Protein AF-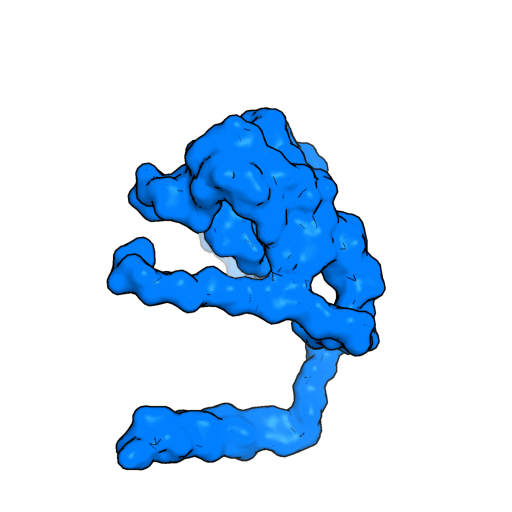A0A849E2C7-F1 (afdb_monomer)

Foldseek 3Di:
DPPDDDADAQDPQFDEDEDDDDDDDPPDDDPRVVVSVVVVVVQVQQCVQLQQLLVLPDHDPCVNVVVVDDPQSCCQSAQQAFRCAFGAHNVRDRPHHGRDTHHQGHPVSNVVRHPHYPDDDPCRVVVVVVVVVVVVD

Sequence (137 aa):
GMGIPCIYAAPKEGYRAWHGVMCLSRNTTGEREDAAYRFMNWWLSGWPGAFIARQGYYISNPERSRTFMDDAEWDYWYMGQPAASPLLGTDGKVSVNTGEVRSGGSYVKRFENIAVWNTVMDQYEYSLLKWKDFLLA

pLDDT: mean 92.13, std 5.57, range [64.81, 98.31]

Radius of gyration: 18.35 Å; Cα contacts (8 Å, |Δi|>4): 157; chains: 1; bounding box: 51×30×43 Å

Solvent-accessible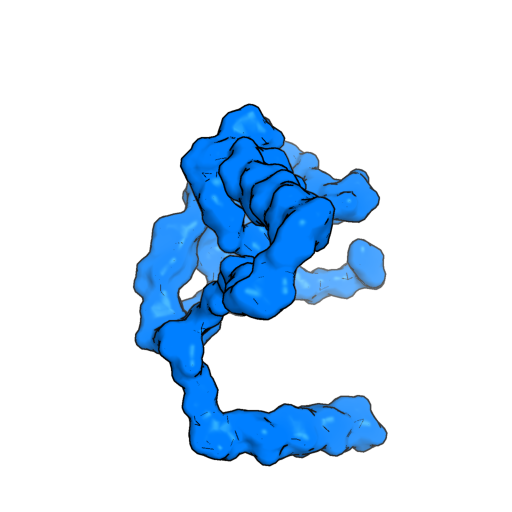 surface area (backbone atoms only — not comparable to full-atom values): 8201 Å² total; per-residue (Å²): 133,91,83,70,93,80,79,70,86,57,62,91,86,33,40,79,45,76,82,89,79,94,80,80,63,90,85,56,58,68,72,61,37,55,50,49,51,53,51,53,51,49,55,68,60,6,56,55,26,34,49,44,34,43,69,69,81,55,81,62,59,60,80,49,8,50,83,65,42,55,69,57,55,42,34,24,66,42,63,25,36,55,20,82,48,69,38,55,27,79,84,72,42,78,70,40,54,58,65,45,60,45,67,53,38,19,44,65,56,42,60,71,38,50,68,44,71,77,74,74,62,96,59,47,72,60,50,54,55,49,50,53,54,60,76,73,106

Secondary structure (DSSP, 8-state):
--S--------TT-EEE--------TT--THHHHHHHHHHHHHTTSHHHHHHHTTSS----HHHHHTTS-HHHHIIIII-PPPSSPEE-TTSSEEE-TT---TT-SHHHHHHTEEEES---TTHHHHHHHHHHHHT-

Structure (mmCIF, N/CA/C/O backbone):
data_AF-A0A849E2C7-F1
#
_entry.id   AF-A0A849E2C7-F1
#
loop_
_atom_site.group_PDB
_atom_site.id
_atom_site.type_symbol
_atom_site.label_atom_id
_atom_site.label_alt_id
_atom_site.label_comp_id
_atom_site.label_asym_id
_atom_site.label_entity_id
_atom_site.label_seq_id
_atom_site.pdbx_PDB_ins_code
_atom_site.Cartn_x
_atom_site.Cartn_y
_atom_site.Cartn_z
_atom_site.occupancy
_atom_site.B_iso_or_equiv
_atom_site.auth_seq_id
_atom_site.auth_comp_id
_atom_site.auth_asym_id
_atom_site.auth_atom_id
_atom_site.pdbx_PDB_model_num
ATOM 1 N N . GLY A 1 1 ? 10.349 14.792 -3.700 1.00 64.81 1 GLY A N 1
ATOM 2 C CA . GLY A 1 1 ? 11.422 14.477 -2.728 1.00 64.81 1 GLY A CA 1
ATOM 3 C C . GLY A 1 1 ? 12.565 15.477 -2.821 1.00 64.81 1 GLY A C 1
ATOM 4 O O . GLY A 1 1 ? 12.453 16.433 -3.575 1.00 64.81 1 GLY A O 1
ATOM 5 N N . MET A 1 2 ? 13.655 15.253 -2.081 1.00 77.94 2 MET A N 1
ATOM 6 C CA . MET A 1 2 ? 14.867 16.101 -2.075 1.00 77.94 2 MET A CA 1
ATOM 7 C C . MET A 1 2 ? 15.878 15.751 -3.191 1.00 77.94 2 MET A C 1
ATOM 9 O O . MET A 1 2 ? 17.044 16.108 -3.097 1.00 77.94 2 MET A O 1
ATOM 13 N N . GLY A 1 3 ? 15.468 15.000 -4.219 1.00 77.31 3 GLY A N 1
ATOM 14 C CA . GLY A 1 3 ? 16.355 14.554 -5.306 1.00 77.31 3 GLY A CA 1
ATOM 15 C C . GLY A 1 3 ? 17.317 13.417 -4.937 1.00 77.31 3 GLY A C 1
ATOM 16 O O . GLY A 1 3 ? 18.088 12.979 -5.782 1.00 77.31 3 GLY A O 1
ATOM 17 N N . ILE A 1 4 ? 17.262 12.916 -3.701 1.00 84.19 4 ILE A N 1
ATOM 18 C CA . ILE A 1 4 ? 18.050 11.762 -3.262 1.00 84.19 4 ILE A CA 1
ATOM 19 C C . ILE A 1 4 ? 17.362 10.481 -3.757 1.00 84.19 4 IL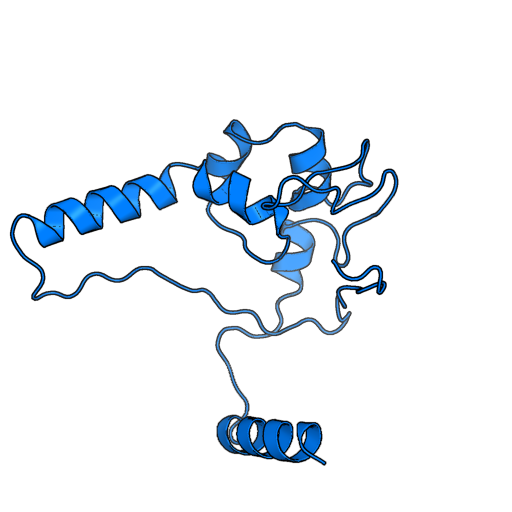E A C 1
ATOM 21 O O . ILE A 1 4 ? 16.170 10.305 -3.478 1.00 84.19 4 ILE A O 1
ATOM 25 N N . PRO A 1 5 ? 18.072 9.591 -4.474 1.00 81.06 5 PRO A N 1
ATOM 26 C CA . PRO A 1 5 ? 17.505 8.331 -4.929 1.00 81.06 5 PRO A CA 1
ATOM 27 C C . PRO A 1 5 ? 17.263 7.405 -3.732 1.00 81.06 5 PRO A C 1
ATOM 29 O O . PRO A 1 5 ? 18.201 6.926 -3.097 1.00 81.06 5 PRO A O 1
ATOM 32 N N . CYS A 1 6 ? 15.992 7.146 -3.434 1.00 81.56 6 CYS A N 1
ATOM 33 C CA . CYS A 1 6 ? 15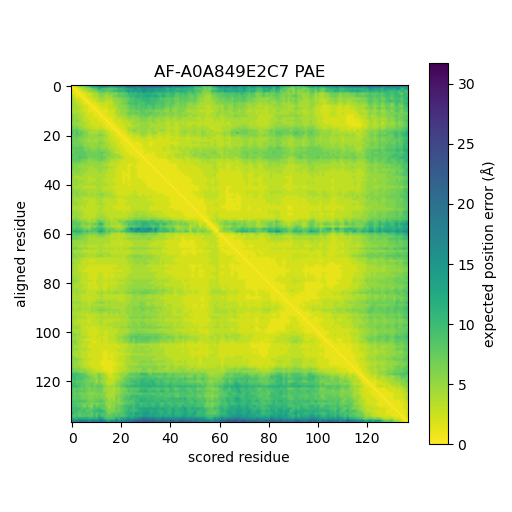.574 6.193 -2.411 1.00 81.56 6 CYS A CA 1
ATOM 34 C C . CYS A 1 6 ? 15.028 4.938 -3.088 1.00 81.56 6 CYS A C 1
ATOM 36 O O . CYS A 1 6 ? 14.129 5.026 -3.923 1.00 81.56 6 CYS A O 1
ATOM 38 N N . ILE A 1 7 ? 15.539 3.772 -2.699 1.00 82.25 7 ILE A N 1
ATOM 39 C CA . ILE A 1 7 ? 15.089 2.484 -3.229 1.00 82.25 7 ILE A CA 1
ATOM 40 C C . ILE A 1 7 ? 14.388 1.668 -2.149 1.00 82.25 7 ILE A C 1
ATOM 42 O O . ILE A 1 7 ? 14.795 1.659 -0.987 1.00 82.25 7 ILE A O 1
ATOM 46 N N . TYR A 1 8 ? 13.346 0.946 -2.550 1.00 84.69 8 TYR A N 1
ATOM 47 C CA . TYR A 1 8 ? 12.703 -0.041 -1.691 1.00 84.69 8 TYR A CA 1
ATOM 48 C C . TYR A 1 8 ? 13.420 -1.373 -1.825 1.00 84.69 8 TYR A C 1
ATOM 50 O O . TYR A 1 8 ? 13.550 -1.909 -2.927 1.00 84.69 8 TYR A O 1
ATOM 58 N N . ALA A 1 9 ? 13.869 -1.918 -0.698 1.00 89.12 9 ALA A N 1
ATOM 59 C CA . ALA A 1 9 ? 14.382 -3.275 -0.652 1.00 89.12 9 ALA A CA 1
ATOM 60 C C . ALA A 1 9 ? 13.216 -4.273 -0.676 1.00 89.12 9 ALA A C 1
ATOM 62 O O . ALA A 1 9 ? 12.214 -4.093 0.016 1.00 89.12 9 ALA A O 1
ATOM 63 N N . ALA A 1 10 ? 13.374 -5.349 -1.443 1.00 90.81 10 ALA A N 1
ATOM 64 C CA . ALA A 1 10 ? 12.502 -6.517 -1.408 1.00 90.81 10 ALA A CA 1
ATOM 65 C C . ALA A 1 10 ? 13.360 -7.753 -1.082 1.00 90.81 10 ALA A C 1
ATOM 67 O O . ALA A 1 10 ? 13.853 -8.400 -2.007 1.00 90.81 10 ALA A O 1
ATOM 68 N N . PRO A 1 11 ? 13.611 -8.033 0.214 1.00 92.81 11 PRO A N 1
ATOM 69 C CA . PRO A 1 11 ? 14.436 -9.163 0.640 1.00 92.81 11 PRO A CA 1
ATOM 70 C C . PRO A 1 11 ? 13.941 -10.495 0.068 1.00 92.81 11 PRO A C 1
ATOM 72 O O . PRO A 1 11 ? 12.737 -10.769 0.073 1.00 92.81 11 PRO A O 1
ATOM 75 N N . LYS A 1 12 ? 14.870 -11.331 -0.409 1.00 92.62 12 LYS A N 1
ATOM 76 C CA . LYS A 1 12 ? 14.560 -12.641 -1.013 1.00 92.62 12 LYS A CA 1
ATOM 77 C C . L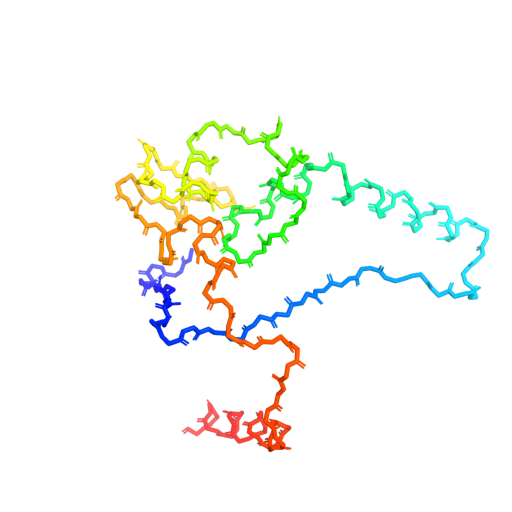YS A 1 12 ? 14.104 -13.671 0.025 1.00 92.62 12 LYS A C 1
ATOM 79 O O . LYS A 1 12 ? 13.431 -14.629 -0.321 1.00 92.62 12 LYS A O 1
ATOM 84 N N . GLU A 1 13 ? 14.489 -13.469 1.281 1.00 94.50 13 GLU A N 1
ATOM 85 C CA . GLU A 1 13 ? 14.132 -14.290 2.438 1.00 94.50 13 GLU A CA 1
ATOM 86 C C . GLU A 1 13 ? 12.697 -14.028 2.921 1.00 94.50 13 GLU A C 1
ATOM 88 O O . GLU A 1 13 ? 12.188 -14.742 3.781 1.00 94.50 13 GLU A O 1
ATOM 93 N N . GLY A 1 14 ? 12.052 -12.994 2.381 1.00 94.44 14 GLY A N 1
ATOM 94 C CA . GLY A 1 14 ? 10.767 -12.506 2.846 1.00 94.44 14 GLY A CA 1
ATOM 95 C C . GLY A 1 14 ? 10.890 -11.391 3.877 1.00 94.44 14 GLY A C 1
ATOM 96 O O . GLY A 1 14 ? 11.978 -10.971 4.275 1.00 94.44 14 GLY A O 1
ATOM 97 N N . TYR A 1 15 ? 9.745 -10.847 4.273 1.00 92.69 15 TYR A N 1
ATOM 98 C CA . TYR A 1 15 ? 9.687 -9.714 5.193 1.00 92.69 15 TYR A CA 1
ATOM 99 C C . TYR A 1 15 ? 8.518 -9.799 6.163 1.00 92.69 15 TYR A C 1
ATOM 101 O O . TYR A 1 15 ? 7.547 -10.531 5.957 1.00 92.69 15 TYR A O 1
ATOM 109 N N . ARG A 1 16 ? 8.622 -9.012 7.236 1.00 92.44 16 ARG A N 1
ATOM 110 C CA . ARG A 1 16 ? 7.527 -8.803 8.177 1.00 92.44 16 ARG A CA 1
ATOM 111 C C . ARG A 1 16 ? 6.482 -7.877 7.566 1.00 92.44 16 ARG A C 1
ATOM 113 O O . ARG A 1 16 ? 6.814 -6.758 7.175 1.00 92.44 16 ARG A O 1
ATOM 120 N N . ALA A 1 17 ? 5.221 -8.288 7.610 1.00 91.06 17 ALA A N 1
ATOM 121 C CA . ALA A 1 17 ? 4.085 -7.422 7.319 1.00 91.06 17 ALA A CA 1
ATOM 122 C C . ALA A 1 17 ? 3.186 -7.221 8.548 1.00 91.06 17 ALA A C 1
ATOM 124 O O . ALA A 1 17 ? 3.234 -7.966 9.532 1.00 91.06 17 ALA A O 1
ATOM 125 N N . TRP A 1 18 ? 2.381 -6.167 8.489 1.00 90.19 18 TRP A N 1
ATOM 126 C 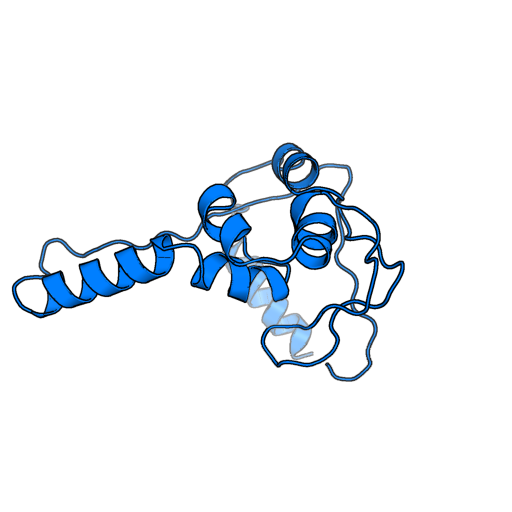CA . TRP A 1 18 ? 1.377 -5.813 9.485 1.00 90.19 18 TRP A CA 1
ATOM 127 C C . TRP A 1 18 ? 0.217 -5.102 8.786 1.00 90.19 18 TRP A C 1
ATOM 129 O O . TRP A 1 18 ? 0.400 -4.526 7.711 1.00 90.19 18 TRP A O 1
ATOM 139 N N . HIS A 1 19 ? -0.970 -5.138 9.389 1.00 87.81 19 HIS A N 1
ATOM 140 C CA . HIS A 1 19 ? -2.142 -4.413 8.899 1.00 87.81 19 HIS A CA 1
ATOM 141 C C . HIS A 1 19 ? -2.635 -3.434 9.960 1.00 87.81 19 HIS A C 1
ATOM 143 O O . HIS A 1 19 ? -2.790 -3.792 11.125 1.00 87.81 19 HIS A O 1
ATOM 149 N N . GLY A 1 20 ? -2.907 -2.201 9.537 1.00 86.06 20 GLY A N 1
ATOM 150 C CA . GLY A 1 20 ? -3.717 -1.266 10.307 1.00 86.06 20 GLY A CA 1
ATOM 151 C C . GLY A 1 20 ? -5.196 -1.521 10.034 1.00 86.06 20 GLY A C 1
ATOM 152 O O . GLY A 1 20 ? -5.583 -1.759 8.891 1.00 86.06 20 GLY A O 1
ATOM 153 N N . VAL A 1 21 ? -6.021 -1.460 11.074 1.00 88.56 21 VAL A N 1
ATOM 154 C CA . VAL A 1 21 ? -7.480 -1.568 10.961 1.00 88.56 21 VAL A CA 1
ATOM 155 C C . VAL A 1 21 ? -8.142 -0.362 11.611 1.00 88.56 21 VAL A C 1
ATOM 157 O O . VAL A 1 21 ? -7.604 0.228 12.548 1.00 88.56 21 VAL A O 1
ATOM 160 N N . MET A 1 22 ? -9.318 0.006 11.108 1.00 91.44 22 MET A N 1
ATOM 161 C CA . MET A 1 22 ? -10.191 0.959 11.786 1.00 91.44 22 MET A CA 1
ATOM 162 C C . MET A 1 22 ? -11.086 0.189 12.754 1.00 91.44 22 MET A C 1
ATOM 164 O O . MET A 1 22 ? -11.768 -0.751 12.349 1.00 91.44 22 MET A O 1
ATOM 168 N N . CYS A 1 23 ? -11.091 0.605 14.017 1.00 93.88 23 CYS A N 1
ATOM 169 C CA . CYS A 1 23 ? -11.953 0.050 15.055 1.00 93.88 23 CYS A CA 1
ATOM 170 C C . CYS A 1 23 ? -12.846 1.152 15.623 1.00 93.88 23 CYS A C 1
ATOM 172 O O . CYS A 1 23 ? -12.404 2.287 15.807 1.00 93.88 23 CYS A O 1
ATOM 174 N N . LEU A 1 24 ? -14.088 0.797 15.944 1.00 96.38 24 LEU A N 1
ATOM 175 C CA . LEU A 1 24 ? -15.037 1.680 16.609 1.00 96.38 24 LEU A CA 1
ATOM 176 C C . LEU A 1 24 ? -15.156 1.284 18.083 1.00 96.38 24 LEU A C 1
ATOM 178 O O . LEU A 1 24 ? -15.337 0.112 18.408 1.00 96.38 24 LEU A O 1
ATOM 182 N N . SER A 1 25 ? -15.043 2.261 18.984 1.00 96.69 25 SER A N 1
ATOM 183 C CA . SER A 1 25 ? -15.267 2.026 20.412 1.00 96.69 25 SER A CA 1
ATOM 184 C C . SER A 1 25 ? -16.731 1.680 20.668 1.00 96.69 25 SER A C 1
ATOM 186 O O . SER A 1 25 ? -17.623 2.355 20.163 1.00 96.69 25 SER A O 1
ATOM 188 N N . ARG A 1 26 ? -16.984 0.697 21.538 1.00 96.81 26 ARG A N 1
ATOM 189 C CA . ARG A 1 26 ? -18.341 0.323 21.973 1.00 96.81 26 ARG A CA 1
ATOM 190 C C . ARG A 1 26 ? -19.109 1.479 22.628 1.00 96.81 26 ARG A C 1
ATOM 192 O O . ARG A 1 26 ? -20.332 1.463 22.648 1.00 96.81 26 ARG A O 1
ATOM 199 N N . ASN A 1 27 ? -18.398 2.459 23.183 1.00 97.56 27 ASN A N 1
ATOM 200 C CA . ASN A 1 27 ? -19.007 3.610 23.850 1.00 97.56 27 ASN A CA 1
ATOM 201 C C . ASN A 1 27 ? -19.343 4.755 22.882 1.00 97.56 27 ASN A C 1
ATOM 203 O O . ASN A 1 27 ? -19.864 5.781 23.318 1.00 97.56 27 ASN A O 1
ATOM 207 N N . THR A 1 28 ? -19.007 4.629 21.595 1.00 97.38 28 THR A N 1
ATOM 208 C CA . THR A 1 28 ? -19.372 5.629 20.591 1.00 97.38 28 THR A CA 1
ATOM 209 C C . THR A 1 28 ? -20.840 5.454 20.227 1.00 97.38 28 THR A C 1
ATOM 211 O O . THR A 1 28 ? -21.235 4.378 19.800 1.00 97.38 28 THR A O 1
ATOM 214 N N . THR A 1 29 ? -21.633 6.511 20.395 1.00 97.44 29 THR A N 1
ATOM 215 C CA . THR A 1 29 ? -23.080 6.508 20.145 1.00 97.44 29 THR A CA 1
ATOM 216 C C . THR A 1 29 ? -23.528 7.806 19.471 1.00 97.44 29 THR A C 1
ATOM 218 O O . THR A 1 29 ? -22.807 8.815 19.483 1.00 97.44 29 THR A O 1
ATOM 221 N N . GLY A 1 30 ? -24.733 7.788 18.895 1.00 97.88 30 GLY A N 1
ATOM 222 C CA . GLY A 1 30 ? -25.371 8.957 18.282 1.00 97.88 30 GLY A CA 1
ATOM 223 C C . GLY A 1 30 ? -24.600 9.477 17.067 1.00 97.88 30 GLY A C 1
ATOM 224 O O . GLY A 1 30 ? -23.983 8.711 16.335 1.00 97.88 30 GLY A O 1
ATOM 225 N N . GLU A 1 31 ? -24.563 10.796 16.877 1.00 98.12 31 GLU A N 1
ATOM 226 C CA . GLU A 1 31 ? -23.960 11.417 15.683 1.00 98.12 31 GLU A CA 1
ATOM 227 C C . GLU A 1 31 ? -22.486 11.035 15.449 1.00 98.12 31 GLU A C 1
ATOM 229 O O . GLU A 1 31 ? -22.009 11.010 14.314 1.00 98.12 31 GLU A O 1
ATOM 234 N N . ARG A 1 32 ? -21.744 10.717 16.519 1.00 97.94 32 ARG A N 1
ATOM 235 C CA . ARG A 1 32 ? -20.343 10.279 16.417 1.00 97.94 32 ARG A CA 1
ATOM 236 C C . ARG A 1 32 ? -20.223 8.892 15.795 1.00 97.94 32 ARG A C 1
ATOM 238 O O . ARG A 1 32 ? -19.265 8.641 15.067 1.00 97.94 32 ARG A O 1
ATOM 245 N N . GLU A 1 33 ? -21.167 8.006 16.094 1.00 98.31 33 GLU A N 1
ATOM 246 C CA . GLU A 1 33 ? -21.234 6.666 15.514 1.00 98.31 33 GLU A CA 1
ATOM 247 C C . GLU A 1 33 ? -21.551 6.758 14.019 1.00 98.31 33 GLU A C 1
ATOM 249 O O . GLU A 1 33 ? -20.814 6.210 13.198 1.00 98.31 33 GLU A O 1
ATOM 254 N N . ASP A 1 34 ? -22.549 7.563 13.652 1.00 98.25 34 ASP A N 1
ATOM 255 C CA . ASP A 1 34 ? -22.909 7.802 12.252 1.00 98.25 34 ASP A CA 1
ATOM 256 C C . ASP A 1 34 ? -21.742 8.397 11.453 1.00 98.25 34 ASP A C 1
ATOM 258 O O . ASP A 1 34 ? -21.428 7.951 10.344 1.00 98.25 34 ASP A O 1
ATOM 262 N N . ALA A 1 35 ? -21.049 9.389 12.021 1.00 98.12 35 ALA A N 1
ATOM 263 C CA . ALA A 1 35 ? -19.868 9.982 11.404 1.00 98.12 35 ALA A CA 1
ATOM 264 C C . ALA A 1 35 ? -18.738 8.955 11.219 1.00 98.12 35 ALA A C 1
ATOM 266 O O . ALA A 1 35 ? -18.105 8.926 10.159 1.00 98.12 35 ALA A O 1
ATOM 267 N N . ALA A 1 36 ? -18.510 8.085 12.209 1.00 97.88 36 ALA A N 1
ATOM 268 C CA . ALA A 1 36 ? -17.512 7.026 12.116 1.00 97.88 36 ALA A CA 1
ATOM 269 C C . ALA A 1 36 ? -17.846 6.030 10.995 1.00 97.88 36 ALA A C 1
ATOM 271 O O . ALA A 1 36 ? -16.971 5.709 10.189 1.00 97.88 36 ALA A O 1
ATOM 272 N N . TYR A 1 37 ? -19.105 5.597 10.872 1.00 97.75 37 TYR A N 1
ATOM 273 C CA . TYR A 1 37 ? -19.524 4.725 9.771 1.00 97.75 37 TYR A CA 1
ATOM 274 C C . TYR A 1 37 ? -19.380 5.392 8.409 1.00 97.75 37 TYR A C 1
ATOM 276 O O . TYR A 1 37 ? -18.875 4.768 7.478 1.00 97.75 37 TYR A O 1
ATOM 284 N N . ARG A 1 38 ? -19.753 6.669 8.276 1.00 97.94 38 ARG A N 1
ATOM 285 C CA . ARG A 1 38 ? -19.546 7.418 7.027 1.00 97.94 38 ARG A CA 1
ATOM 286 C C . ARG A 1 38 ? -18.071 7.473 6.640 1.00 97.94 38 ARG A C 1
ATOM 288 O O . ARG A 1 38 ? -17.746 7.273 5.472 1.00 97.94 38 ARG A O 1
ATOM 295 N N . PHE A 1 39 ? -17.186 7.697 7.607 1.00 96.31 39 PHE A N 1
ATOM 296 C CA . PHE A 1 39 ? -15.745 7.719 7.376 1.00 96.31 39 PHE A CA 1
ATOM 297 C C . PHE A 1 39 ? -15.191 6.345 6.974 1.00 96.31 39 PHE A C 1
ATOM 299 O O . PHE A 1 39 ? -14.456 6.243 5.991 1.00 96.31 39 PHE A O 1
ATOM 306 N N . MET A 1 40 ? -15.580 5.277 7.677 1.00 95.81 40 MET A N 1
ATOM 307 C CA . MET A 1 40 ? -15.174 3.910 7.330 1.00 95.81 40 MET A CA 1
ATOM 308 C C . MET A 1 40 ? -15.691 3.504 5.943 1.00 95.81 40 MET A C 1
ATOM 310 O O . MET A 1 40 ? -14.936 2.963 5.137 1.00 95.81 40 MET A O 1
ATOM 314 N N . ASN A 1 41 ? -16.946 3.832 5.623 1.00 95.75 41 ASN A N 1
ATOM 315 C CA . ASN A 1 41 ? -17.532 3.590 4.305 1.00 95.75 41 ASN A CA 1
ATOM 316 C C . ASN A 1 41 ? -16.804 4.360 3.201 1.00 95.75 41 ASN A C 1
ATOM 318 O O . ASN A 1 41 ? -16.584 3.813 2.123 1.00 95.75 41 ASN A O 1
ATOM 322 N N . TRP A 1 42 ? -16.391 5.602 3.465 1.00 95.62 42 TRP A N 1
ATOM 323 C CA . TRP A 1 42 ? -15.580 6.369 2.524 1.00 95.62 42 TRP A CA 1
ATOM 324 C C . TRP A 1 42 ? -14.235 5.684 2.261 1.00 95.62 42 TRP A C 1
ATOM 326 O O . TRP A 1 42 ? -13.895 5.469 1.099 1.00 95.62 42 TRP A O 1
ATOM 336 N N . TRP A 1 43 ? -13.520 5.232 3.296 1.00 94.00 43 TRP A N 1
ATOM 337 C CA . TRP A 1 43 ? -12.288 4.440 3.140 1.00 94.00 43 TRP A CA 1
ATOM 338 C C . TRP A 1 43 ? -12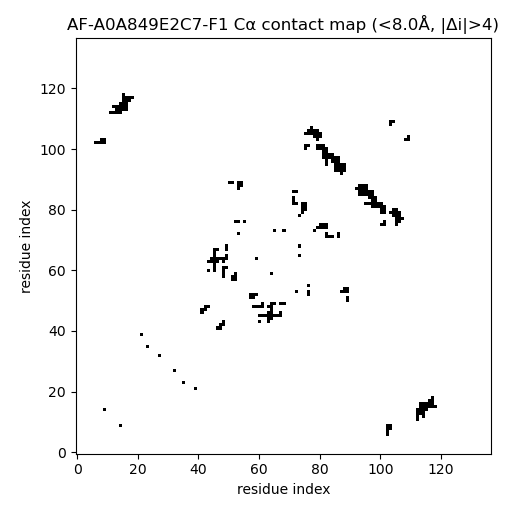.494 3.150 2.337 1.00 94.00 43 TRP A C 1
ATOM 340 O O . TRP A 1 43 ? -11.648 2.787 1.520 1.00 94.00 43 TRP A O 1
ATOM 350 N N . LEU A 1 44 ? -13.640 2.490 2.514 1.00 93.06 44 LEU A N 1
ATOM 351 C CA . LEU A 1 44 ? -14.023 1.275 1.789 1.00 93.06 44 LEU A CA 1
ATOM 352 C C . LEU A 1 44 ? -14.656 1.543 0.412 1.00 93.06 44 LEU A C 1
ATOM 354 O O . LEU A 1 44 ? -15.039 0.596 -0.277 1.00 93.06 44 LEU A O 1
ATOM 358 N N . SER A 1 45 ? -14.785 2.802 -0.012 1.00 94.56 45 SER A N 1
ATOM 359 C CA . SER A 1 45 ? -15.389 3.147 -1.307 1.00 94.56 45 SER A CA 1
ATOM 360 C C . SER A 1 45 ? -14.487 2.831 -2.503 1.00 94.56 45 SER A C 1
ATOM 362 O O . SER A 1 45 ? -14.990 2.687 -3.610 1.00 94.56 45 SER A O 1
ATOM 364 N N . GLY A 1 46 ? -13.175 2.693 -2.285 1.00 94.69 46 GLY A N 1
ATOM 365 C CA . GLY A 1 46 ? -12.175 2.423 -3.322 1.00 94.69 46 GLY A CA 1
ATOM 366 C C . GLY A 1 46 ? -11.316 3.636 -3.674 1.00 94.69 46 GLY A C 1
ATOM 367 O O . GLY A 1 46 ? -10.102 3.495 -3.795 1.00 94.69 46 GLY A O 1
ATOM 368 N N . TRP A 1 47 ? -11.893 4.842 -3.734 1.00 95.25 47 TRP A N 1
ATOM 369 C CA . TRP A 1 47 ? -11.135 6.052 -4.084 1.00 95.25 47 TRP A CA 1
ATOM 370 C C . TRP A 1 47 ? -9.952 6.334 -3.139 1.00 95.25 47 TRP A C 1
ATOM 372 O O . TRP A 1 47 ? -8.847 6.550 -3.640 1.00 95.25 47 TRP A O 1
ATOM 382 N N . PRO A 1 48 ? -10.098 6.270 -1.795 1.00 94.44 48 PRO A N 1
ATOM 383 C CA . PRO A 1 48 ? -8.966 6.514 -0.892 1.00 94.44 48 PRO A CA 1
ATOM 384 C C . PRO A 1 48 ? -7.844 5.496 -1.087 1.00 94.44 48 PRO A C 1
ATOM 386 O O . PRO A 1 48 ? -6.666 5.817 -0.949 1.00 94.44 48 PRO A O 1
ATOM 389 N N . GLY A 1 49 ? -8.225 4.272 -1.447 1.00 93.44 49 GLY A N 1
ATOM 390 C CA . GLY A 1 49 ? -7.315 3.192 -1.764 1.00 93.44 49 GLY A CA 1
ATOM 391 C C . GLY A 1 49 ? -6.493 3.436 -3.020 1.00 93.44 49 GLY A C 1
ATOM 392 O O . GLY A 1 49 ? -5.270 3.328 -2.973 1.00 93.44 49 GLY A O 1
ATOM 393 N N . ALA A 1 50 ? -7.154 3.829 -4.108 1.00 94.50 50 ALA A N 1
ATOM 394 C CA . ALA A 1 50 ? -6.499 4.223 -5.352 1.00 94.50 50 ALA A CA 1
ATOM 395 C C . ALA A 1 50 ? -5.569 5.426 -5.146 1.00 94.50 50 ALA A C 1
ATOM 397 O O . ALA A 1 50 ? -4.427 5.421 -5.602 1.00 94.50 50 ALA A O 1
ATOM 398 N N . PHE A 1 51 ? -6.025 6.430 -4.392 1.00 94.56 51 PHE A N 1
ATOM 399 C CA . PHE A 1 51 ? -5.225 7.612 -4.098 1.00 94.56 51 PHE A CA 1
ATOM 400 C C . PHE A 1 51 ? -3.963 7.263 -3.297 1.00 94.56 51 PHE A C 1
ATOM 402 O O . PHE A 1 51 ? -2.865 7.663 -3.679 1.00 94.56 51 PHE A O 1
ATOM 409 N N . ILE A 1 52 ? -4.086 6.489 -2.212 1.00 92.94 52 ILE A N 1
ATOM 410 C CA . ILE A 1 52 ? -2.936 6.157 -1.359 1.00 92.94 52 ILE A CA 1
ATOM 411 C C . ILE A 1 52 ? -1.975 5.156 -2.015 1.00 92.94 52 ILE A C 1
ATOM 413 O O . ILE A 1 52 ? -0.788 5.154 -1.684 1.00 92.94 52 ILE A O 1
ATOM 417 N N . ALA A 1 53 ? -2.444 4.346 -2.975 1.00 91.44 53 ALA A N 1
ATOM 418 C CA . ALA A 1 53 ? -1.594 3.435 -3.743 1.00 91.44 53 ALA A CA 1
ATOM 419 C C . ALA A 1 53 ? -0.451 4.176 -4.460 1.00 91.44 53 ALA A C 1
ATOM 421 O O . ALA A 1 53 ? 0.641 3.624 -4.580 1.00 91.44 53 ALA A O 1
ATOM 422 N N . ARG A 1 54 ? -0.650 5.456 -4.812 1.00 91.69 54 ARG A N 1
ATOM 423 C CA . ARG A 1 54 ? 0.376 6.345 -5.392 1.00 91.69 54 ARG A CA 1
ATOM 424 C C . ARG A 1 54 ? 1.566 6.613 -4.472 1.00 91.69 54 ARG A C 1
ATOM 426 O O . ARG A 1 54 ? 2.628 6.998 -4.945 1.00 91.69 54 ARG A O 1
ATOM 433 N N . GLN A 1 55 ? 1.413 6.420 -3.160 1.00 88.06 55 GLN A N 1
ATOM 434 C CA . GLN A 1 55 ? 2.550 6.455 -2.232 1.00 88.06 55 GLN A CA 1
ATOM 435 C C . GLN A 1 55 ? 3.393 5.185 -2.325 1.00 88.06 55 GLN A C 1
ATOM 437 O O . GLN A 1 55 ? 4.561 5.180 -1.958 1.00 88.06 55 GLN A O 1
ATOM 442 N N . GLY A 1 56 ? 2.798 4.085 -2.779 1.00 81.62 56 GLY A N 1
ATOM 443 C CA . GLY A 1 56 ? 3.495 2.832 -2.979 1.00 81.62 56 GLY A CA 1
ATOM 444 C C . GLY A 1 56 ? 3.795 2.044 -1.707 1.00 81.62 56 GLY A C 1
ATOM 445 O O . GLY A 1 56 ? 4.511 1.058 -1.820 1.00 81.62 56 GLY A O 1
ATOM 446 N N . TYR A 1 57 ? 3.294 2.398 -0.520 1.00 78.81 57 TYR A 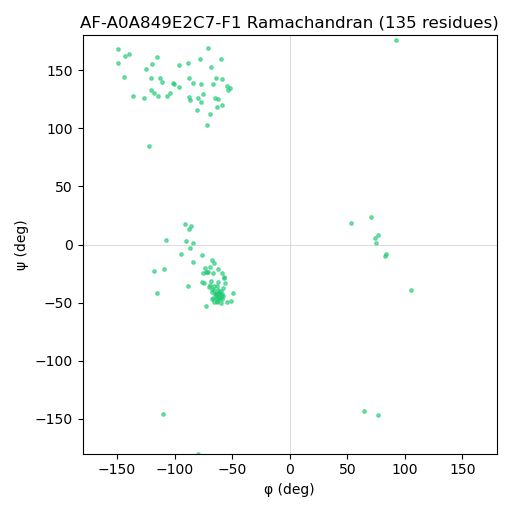N 1
ATOM 447 C CA . TYR A 1 57 ? 3.532 1.613 0.716 1.00 78.81 57 TYR A CA 1
ATOM 448 C C . TYR A 1 57 ? 2.262 1.058 1.338 1.00 78.81 57 TYR A C 1
ATOM 450 O O . TYR A 1 57 ? 2.310 0.056 2.046 1.00 78.81 57 TYR A O 1
ATOM 458 N N . TYR A 1 58 ? 1.130 1.685 1.041 1.00 81.69 58 TYR A N 1
ATOM 459 C CA . TYR A 1 58 ? -0.164 1.278 1.553 1.00 81.69 58 TYR A CA 1
ATOM 460 C C . TYR A 1 58 ? -0.920 0.489 0.499 1.00 81.69 58 TYR A C 1
ATOM 462 O O . TYR A 1 58 ? -0.921 0.830 -0.683 1.00 81.69 58 TYR A O 1
ATOM 470 N N . ILE A 1 59 ? -1.566 -0.577 0.950 1.00 75.12 59 ILE A N 1
ATOM 471 C CA . ILE A 1 59 ? -2.470 -1.373 0.137 1.00 75.12 59 ILE A CA 1
ATOM 472 C C . ILE A 1 59 ? -3.780 -1.442 0.908 1.00 75.12 59 ILE A C 1
ATOM 474 O O . ILE A 1 59 ? -3.796 -1.794 2.085 1.00 75.12 59 ILE A O 1
ATOM 478 N N . SER A 1 60 ? -4.863 -1.052 0.248 1.00 78.44 60 SER A N 1
ATOM 479 C CA . SER A 1 60 ? -6.223 -1.142 0.782 1.00 78.44 60 SER A CA 1
ATOM 480 C C . SER A 1 60 ? -6.993 -2.227 0.020 1.00 78.44 60 SER A C 1
ATOM 482 O O . SER A 1 60 ? -6.386 -3.214 -0.377 1.00 78.44 60 SER A O 1
ATOM 484 N N . ASN A 1 61 ? -8.300 -2.058 -0.204 1.00 88.62 61 ASN A N 1
ATOM 485 C CA . ASN A 1 61 ? -9.130 -2.947 -1.014 1.00 88.62 61 ASN A CA 1
ATOM 486 C C . ASN A 1 61 ? -8.787 -2.793 -2.516 1.00 88.62 61 ASN A C 1
ATOM 488 O O . ASN A 1 61 ? -9.230 -1.810 -3.124 1.00 88.62 61 ASN A O 1
ATOM 492 N N . PRO A 1 62 ? -8.025 -3.720 -3.138 1.00 90.50 62 PRO A N 1
ATOM 493 C CA . PRO A 1 62 ? -7.566 -3.562 -4.518 1.00 90.50 62 PRO A CA 1
ATOM 494 C C . PRO A 1 62 ? -8.716 -3.615 -5.522 1.00 90.50 62 PRO A C 1
ATOM 496 O O . PRO A 1 62 ? -8.737 -2.835 -6.467 1.00 90.50 62 PRO A O 1
ATOM 499 N N . GLU A 1 63 ? -9.698 -4.486 -5.281 1.00 92.00 63 GLU A N 1
ATOM 500 C CA . GLU A 1 63 ? -10.844 -4.693 -6.172 1.00 92.00 63 GLU A CA 1
ATOM 501 C C . GLU A 1 63 ? -11.665 -3.413 -6.332 1.00 92.00 63 GLU A C 1
ATOM 503 O O . GLU A 1 63 ? -11.989 -3.013 -7.447 1.00 92.00 63 GLU A O 1
ATOM 508 N N . ARG A 1 64 ? -11.943 -2.720 -5.221 1.00 94.38 64 ARG A N 1
ATOM 509 C CA . ARG A 1 64 ? -12.653 -1.433 -5.254 1.00 94.38 64 ARG A CA 1
ATOM 510 C C . ARG A 1 64 ? -11.771 -0.285 -5.718 1.00 94.38 64 ARG A C 1
ATOM 512 O O . ARG A 1 64 ? -12.268 0.656 -6.321 1.00 94.38 64 ARG A O 1
ATOM 519 N N . SER A 1 65 ? -10.474 -0.336 -5.423 1.00 95.00 65 SER A N 1
ATOM 520 C CA . SER A 1 65 ? -9.542 0.717 -5.841 1.00 95.00 65 SER A CA 1
ATOM 521 C C . SER A 1 65 ? -9.335 0.719 -7.353 1.00 95.00 65 SER A C 1
ATOM 523 O O . SER A 1 65 ? -9.224 1.793 -7.937 1.00 95.00 65 SER A O 1
ATOM 525 N N . ARG A 1 66 ? -9.350 -0.456 -8.001 1.00 94.75 66 ARG A N 1
ATOM 526 C CA . ARG A 1 66 ? -9.116 -0.602 -9.445 1.00 94.75 66 ARG A CA 1
ATOM 527 C C . ARG A 1 66 ? -9.955 0.350 -10.291 1.00 94.75 66 ARG A C 1
ATOM 529 O O . ARG A 1 66 ? -9.439 0.916 -11.246 1.00 94.75 66 ARG A O 1
ATOM 536 N N . THR A 1 67 ? -11.227 0.541 -9.945 1.00 95.81 67 THR A N 1
ATOM 537 C CA . THR A 1 67 ? -12.157 1.371 -10.728 1.00 95.81 67 THR A CA 1
ATOM 538 C C . THR A 1 67 ? -11.809 2.860 -10.717 1.00 95.81 67 THR A C 1
ATOM 540 O O . THR A 1 67 ? -12.362 3.615 -11.508 1.00 95.81 67 THR A O 1
ATOM 543 N N . PHE A 1 68 ? -10.922 3.292 -9.818 1.00 96.06 68 PHE A N 1
ATOM 544 C CA . PHE A 1 68 ? -10.455 4.675 -9.691 1.00 96.06 68 PHE A CA 1
ATOM 545 C C . PHE A 1 68 ? -9.014 4.868 -10.175 1.00 96.06 68 PHE A C 1
ATOM 547 O O . PHE A 1 68 ? -8.470 5.960 -10.024 1.00 96.06 68 PHE A O 1
ATOM 554 N N . MET A 1 69 ? -8.394 3.820 -10.716 1.00 94.75 69 MET A N 1
ATOM 555 C CA . MET A 1 69 ? -7.029 3.844 -11.229 1.00 94.75 69 MET A CA 1
ATOM 556 C C . MET A 1 69 ? -7.057 3.701 -12.741 1.00 94.75 69 MET A C 1
ATOM 558 O O . MET A 1 69 ? -7.815 2.884 -13.271 1.00 94.75 69 MET A O 1
ATOM 562 N N . ASP A 1 70 ? -6.200 4.453 -13.424 1.00 95.12 70 ASP A N 1
ATOM 563 C CA . ASP A 1 70 ? -5.932 4.168 -14.828 1.00 95.12 70 ASP A CA 1
ATOM 564 C C . ASP A 1 70 ? -5.110 2.873 -14.983 1.00 95.12 70 ASP A C 1
ATOM 566 O O . ASP A 1 70 ? -4.625 2.278 -14.012 1.00 95.12 70 ASP A O 1
ATOM 570 N N . ASP A 1 71 ? -5.005 2.396 -16.221 1.00 96.75 71 ASP A N 1
ATOM 571 C CA . ASP A 1 71 ? -4.320 1.139 -16.519 1.00 96.75 71 ASP A CA 1
ATOM 572 C C . ASP A 1 71 ? -2.816 1.222 -16.231 1.00 96.75 71 ASP A C 1
ATOM 574 O O . ASP A 1 71 ? -2.251 0.266 -15.709 1.00 96.75 71 ASP A O 1
ATOM 578 N N . ALA A 1 72 ? -2.179 2.373 -16.471 1.00 96.38 72 ALA A N 1
ATOM 579 C CA . ALA A 1 72 ? -0.751 2.552 -16.222 1.00 96.38 72 ALA A CA 1
ATOM 580 C C . ALA A 1 72 ? -0.428 2.517 -14.718 1.00 96.38 72 ALA A C 1
ATOM 582 O O . ALA A 1 72 ? 0.551 1.893 -14.297 1.00 96.38 72 ALA A O 1
ATOM 583 N N . GLU A 1 73 ? -1.272 3.143 -13.895 1.00 94.69 73 GLU A N 1
ATOM 584 C CA . GLU A 1 73 ? -1.198 3.080 -12.441 1.00 94.69 73 GLU A CA 1
ATOM 585 C C . GLU A 1 73 ? -1.409 1.647 -11.951 1.00 94.69 73 GLU A C 1
ATOM 587 O O . GLU A 1 73 ? -0.634 1.150 -11.131 1.00 94.69 73 GLU A O 1
ATOM 592 N N . TRP A 1 74 ? -2.443 0.961 -12.440 1.00 95.56 74 TRP A N 1
ATOM 593 C CA . TRP A 1 74 ? -2.720 -0.412 -12.027 1.00 95.56 74 TRP A CA 1
ATOM 594 C C . TRP A 1 74 ? -1.578 -1.365 -12.389 1.00 95.56 74 TRP A C 1
ATOM 596 O O . TRP A 1 74 ? -1.119 -2.150 -11.548 1.00 95.56 74 TRP A O 1
ATOM 606 N N . ASP A 1 75 ? -1.082 -1.266 -13.617 1.00 97.06 75 ASP A N 1
ATOM 607 C CA . ASP A 1 75 ? -0.041 -2.139 -14.133 1.00 97.06 75 ASP A CA 1
ATOM 608 C C . ASP A 1 75 ? 1.259 -1.993 -13.337 1.00 97.06 75 ASP A C 1
ATOM 610 O O . ASP A 1 75 ? 1.876 -2.993 -12.955 1.00 97.06 75 ASP A O 1
ATOM 614 N N . TYR A 1 76 ? 1.635 -0.765 -12.983 1.00 95.88 76 TYR A N 1
ATOM 615 C CA . TYR A 1 76 ? 2.815 -0.526 -12.159 1.00 95.88 76 TYR A CA 1
ATOM 616 C C . TYR A 1 76 ? 2.607 -0.925 -10.686 1.00 95.88 76 TYR A C 1
ATOM 618 O O . TYR A 1 76 ? 3.395 -1.693 -10.123 1.00 95.88 76 TYR A O 1
ATOM 626 N N . TRP A 1 77 ? 1.549 -0.430 -10.030 1.00 93.94 77 TRP A N 1
ATOM 627 C CA . TRP A 1 77 ? 1.374 -0.593 -8.579 1.00 93.94 77 TRP A CA 1
ATOM 628 C C . TRP A 1 77 ? 0.946 -2.011 -8.169 1.00 93.94 77 TRP A C 1
ATOM 630 O O . TRP A 1 77 ? 1.349 -2.492 -7.097 1.00 93.94 77 TRP A O 1
ATOM 640 N N . TYR A 1 78 ? 0.154 -2.685 -9.010 1.00 94.69 78 TYR A N 1
ATOM 641 C CA . TYR A 1 78 ? -0.459 -3.980 -8.706 1.00 94.69 78 TYR A CA 1
ATOM 642 C C . TYR A 1 78 ? 0.046 -5.116 -9.593 1.00 94.69 78 TYR A C 1
ATOM 644 O O . TYR A 1 78 ? 0.329 -6.189 -9.058 1.00 94.69 78 TYR A O 1
ATOM 652 N N . MET A 1 79 ? 0.229 -4.911 -10.900 1.00 95.94 79 MET A N 1
ATOM 653 C CA . MET A 1 79 ? 0.733 -5.980 -11.781 1.00 95.94 79 MET A CA 1
ATOM 654 C C . MET A 1 79 ? 2.262 -6.096 -11.776 1.00 95.94 79 MET A C 1
ATOM 656 O O . MET A 1 79 ? 2.794 -7.130 -12.176 1.00 95.94 79 MET A O 1
ATOM 660 N N . GLY A 1 80 ? 2.972 -5.087 -11.263 1.00 94.94 80 GLY A N 1
ATOM 661 C CA . GLY A 1 80 ? 4.435 -5.070 -11.196 1.00 94.94 80 GLY A CA 1
ATOM 662 C C . GLY A 1 80 ? 5.107 -4.916 -12.561 1.00 94.94 80 GLY A C 1
ATOM 663 O O . GLY A 1 80 ? 6.248 -5.346 -12.722 1.00 94.94 80 GLY A O 1
ATOM 664 N N . GLN A 1 81 ? 4.395 -4.349 -13.535 1.00 97.81 81 GLN A N 1
ATOM 665 C CA . GLN A 1 81 ? 4.918 -4.046 -14.864 1.00 97.81 81 GLN A CA 1
ATOM 666 C C . GLN A 1 81 ? 5.776 -2.770 -14.836 1.00 97.81 81 GLN A C 1
ATOM 668 O O . GLN A 1 81 ? 5.642 -1.958 -13.914 1.00 97.81 81 GLN A O 1
ATOM 673 N N . PRO A 1 82 ? 6.656 -2.563 -15.832 1.00 97.75 82 PRO A N 1
ATOM 674 C CA . PRO A 1 82 ? 7.341 -1.288 -16.005 1.00 97.75 82 PRO A CA 1
ATOM 675 C C . PRO A 1 82 ? 6.348 -0.136 -16.197 1.00 97.75 82 PRO A C 1
ATOM 677 O O . PRO A 1 82 ? 5.340 -0.291 -16.886 1.00 97.75 82 PRO A O 1
ATOM 680 N N . ALA A 1 83 ? 6.647 1.034 -15.633 1.00 97.19 83 ALA A N 1
ATOM 681 C CA . ALA A 1 83 ? 5.809 2.216 -15.809 1.00 97.19 83 ALA A CA 1
ATOM 682 C C . ALA A 1 83 ? 5.771 2.644 -17.288 1.00 97.19 83 ALA A C 1
ATOM 684 O O . ALA A 1 83 ? 6.800 3.002 -17.866 1.00 97.19 83 ALA A O 1
ATOM 685 N N . ALA A 1 84 ? 4.588 2.626 -17.906 1.00 97.44 84 ALA A N 1
ATOM 686 C CA . ALA A 1 84 ? 4.413 3.019 -19.309 1.00 97.44 84 ALA A CA 1
ATOM 687 C C . ALA A 1 84 ? 4.571 4.537 -19.532 1.00 97.44 84 ALA A C 1
ATOM 689 O O . ALA A 1 84 ? 4.894 4.988 -20.631 1.00 97.44 84 ALA A O 1
ATOM 690 N N . SER A 1 85 ? 4.359 5.328 -18.482 1.00 96.81 85 SER A N 1
ATOM 691 C CA . SER A 1 85 ? 4.444 6.787 -18.465 1.00 96.81 85 SER A CA 1
ATOM 692 C C . SER A 1 85 ? 4.887 7.270 -17.076 1.00 96.81 85 SER A C 1
ATOM 694 O O . SER A 1 85 ? 4.899 6.476 -16.130 1.00 96.81 85 SER A O 1
ATOM 696 N N . PRO A 1 86 ? 5.257 8.554 -16.914 1.00 96.56 86 PRO A N 1
ATOM 697 C CA . PRO A 1 86 ? 5.531 9.106 -15.593 1.00 96.56 86 PRO A CA 1
ATOM 698 C C . PRO A 1 86 ? 4.274 9.054 -14.714 1.00 96.56 86 PRO A C 1
ATOM 700 O O . PRO A 1 86 ? 3.237 9.600 -15.093 1.00 96.56 86 PRO A O 1
ATOM 703 N N . LEU A 1 87 ? 4.368 8.437 -13.532 1.00 95.19 87 LEU A N 1
ATOM 704 C CA . LEU A 1 87 ? 3.245 8.333 -12.594 1.00 95.19 87 LEU A CA 1
ATOM 705 C C . LEU A 1 87 ? 3.375 9.362 -11.474 1.00 95.19 87 LEU A C 1
ATOM 707 O O . LEU A 1 87 ? 4.463 9.602 -10.933 1.00 95.19 87 LEU A O 1
ATOM 711 N N . LEU A 1 88 ? 2.244 9.963 -11.111 1.00 94.00 88 LEU A N 1
ATOM 712 C CA . LEU A 1 88 ? 2.177 10.986 -10.075 1.00 94.00 88 LEU A CA 1
ATOM 713 C C . LEU A 1 88 ? 2.000 10.369 -8.684 1.00 94.00 88 LEU A C 1
ATOM 715 O O . LEU A 1 88 ? 1.274 9.395 -8.496 1.00 94.00 88 LEU A O 1
ATOM 719 N N . GLY A 1 89 ? 2.636 10.988 -7.694 1.00 92.38 89 GLY A N 1
ATOM 720 C CA . GLY A 1 89 ? 2.418 10.719 -6.279 1.00 92.38 89 GLY A CA 1
ATOM 721 C C . GLY A 1 89 ? 1.169 11.416 -5.743 1.00 92.38 89 GLY A C 1
ATOM 722 O O . GLY A 1 89 ? 0.488 12.176 -6.436 1.00 92.38 89 GLY A O 1
ATOM 723 N N . THR A 1 90 ? 0.893 11.224 -4.453 1.00 92.50 90 THR A N 1
ATOM 724 C CA . THR A 1 90 ? -0.204 11.928 -3.760 1.00 92.50 90 THR A CA 1
ATOM 725 C C . THR A 1 90 ? 0.010 13.439 -3.648 1.00 92.50 90 THR A C 1
ATOM 727 O O . THR A 1 90 ? -0.932 14.165 -3.352 1.00 92.50 90 THR A O 1
ATOM 730 N N . ASP A 1 91 ? 1.236 13.920 -3.866 1.00 92.12 91 ASP A N 1
ATOM 731 C CA . ASP A 1 91 ? 1.596 15.342 -3.902 1.00 92.12 91 ASP A CA 1
ATOM 732 C C . ASP A 1 91 ? 1.478 15.959 -5.310 1.00 92.12 91 ASP A C 1
ATOM 734 O O . ASP A 1 91 ? 1.827 17.124 -5.505 1.00 92.12 91 ASP A O 1
ATOM 738 N N . GLY A 1 92 ? 1.011 15.181 -6.294 1.00 91.88 92 GLY A N 1
ATOM 739 C CA . GLY A 1 92 ? 0.876 15.598 -7.688 1.00 91.88 92 GLY A CA 1
ATOM 740 C C . GLY A 1 92 ? 2.201 15.703 -8.448 1.00 91.88 92 GLY A C 1
ATOM 741 O O . GLY A 1 92 ? 2.199 16.147 -9.594 1.00 91.88 92 GLY A O 1
ATOM 742 N N . LYS A 1 93 ? 3.332 15.310 -7.850 1.00 92.19 93 LYS A N 1
ATOM 743 C CA . LYS A 1 93 ? 4.643 15.299 -8.514 1.00 92.19 93 LYS A CA 1
ATOM 744 C C . LYS A 1 93 ? 4.950 13.917 -9.066 1.00 92.19 93 LYS A C 1
ATOM 746 O O . LYS A 1 93 ? 4.472 12.912 -8.546 1.00 92.19 93 LYS A O 1
ATOM 751 N N . VAL A 1 94 ? 5.794 13.861 -10.094 1.00 92.38 94 VAL A N 1
ATOM 752 C CA . VAL A 1 94 ? 6.286 12.586 -10.630 1.00 92.38 94 VAL A CA 1
ATOM 753 C C . VAL A 1 94 ? 7.012 11.827 -9.519 1.00 92.38 94 VAL A C 1
ATOM 755 O O . VAL A 1 94 ? 7.970 12.334 -8.933 1.00 92.38 94 VAL A O 1
ATOM 758 N N . SER A 1 95 ? 6.509 10.634 -9.215 1.00 90.19 95 SER A N 1
ATOM 759 C CA . SER A 1 95 ? 7.075 9.717 -8.220 1.00 90.19 95 SER A CA 1
ATOM 760 C C . SER A 1 95 ? 7.710 8.489 -8.859 1.00 90.19 95 SER A C 1
ATOM 762 O O . SER A 1 95 ? 8.541 7.851 -8.223 1.00 90.19 95 SER A O 1
ATOM 764 N N . VAL A 1 96 ? 7.322 8.172 -10.095 1.00 92.56 96 VAL A N 1
ATOM 765 C CA . VAL A 1 96 ? 7.824 7.029 -10.861 1.00 92.56 96 VAL A CA 1
ATOM 766 C C . VAL A 1 96 ? 8.105 7.500 -12.276 1.00 92.56 96 VAL A C 1
ATOM 768 O O . VAL A 1 96 ? 7.232 8.100 -12.909 1.00 92.56 96 VAL A O 1
ATOM 771 N N . ASN A 1 97 ? 9.310 7.240 -12.771 1.00 94.31 97 ASN A N 1
ATOM 772 C CA . ASN A 1 97 ? 9.672 7.553 -14.152 1.00 94.31 97 ASN A CA 1
ATOM 773 C C . ASN A 1 97 ? 9.316 6.398 -15.093 1.00 94.31 97 ASN A C 1
ATOM 775 O O . ASN A 1 97 ? 9.261 5.238 -14.690 1.00 94.31 97 ASN A O 1
ATOM 779 N N . THR A 1 98 ? 9.122 6.711 -16.374 1.00 97.12 98 THR A N 1
ATOM 780 C CA . THR A 1 98 ? 8.894 5.703 -17.416 1.00 97.12 98 THR A CA 1
ATOM 781 C C . THR A 1 98 ? 9.980 4.624 -17.394 1.00 97.12 98 THR A C 1
ATOM 783 O O . THR A 1 98 ? 11.170 4.927 -17.333 1.00 97.12 98 THR A O 1
ATOM 786 N N 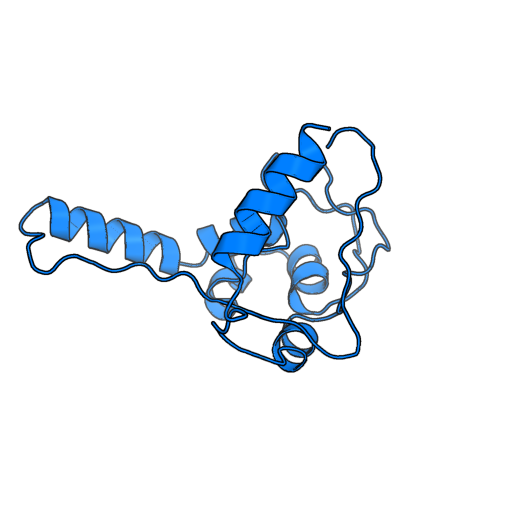. GLY A 1 99 ? 9.567 3.361 -17.483 1.00 96.81 99 GLY A N 1
ATOM 787 C CA . GLY A 1 99 ? 10.449 2.196 -17.496 1.00 96.81 99 GLY A CA 1
ATOM 788 C C . GLY A 1 99 ? 10.898 1.714 -16.116 1.00 96.81 99 GLY A C 1
ATOM 789 O O . GLY A 1 99 ? 11.457 0.622 -16.024 1.00 96.81 99 GLY A O 1
ATOM 790 N N . GLU A 1 100 ? 10.637 2.464 -15.040 1.00 94.62 100 GLU A N 1
ATOM 791 C CA . GLU A 1 100 ? 10.904 1.976 -13.688 1.00 94.62 100 GLU A CA 1
ATOM 792 C C . GLU A 1 100 ? 10.033 0.758 -13.376 1.00 94.62 100 GLU A C 1
ATOM 794 O O . GLU A 1 100 ? 8.870 0.673 -13.777 1.00 94.62 100 GLU A O 1
ATOM 799 N N . VAL A 1 101 ? 10.610 -0.192 -12.639 1.00 93.69 101 VAL A N 1
ATOM 800 C CA . VAL A 1 101 ? 9.932 -1.408 -12.189 1.00 93.69 101 VAL A CA 1
ATOM 801 C C . VAL A 1 101 ? 9.903 -1.407 -10.675 1.00 93.69 101 VAL A C 1
ATOM 803 O O . VAL A 1 101 ? 10.922 -1.224 -10.007 1.00 93.69 101 VAL A O 1
ATOM 806 N N . ARG A 1 102 ? 8.719 -1.654 -10.123 1.00 91.50 102 ARG A N 1
ATOM 807 C CA . ARG A 1 102 ? 8.512 -1.664 -8.685 1.00 91.50 102 ARG A CA 1
ATOM 808 C C . ARG A 1 102 ? 9.293 -2.796 -8.011 1.00 91.50 102 ARG A C 1
ATOM 810 O O . ARG A 1 102 ? 9.099 -3.976 -8.312 1.00 91.50 102 ARG A O 1
ATOM 817 N N . SER A 1 103 ? 10.109 -2.447 -7.016 1.00 91.00 103 SER A N 1
ATOM 818 C CA . SER A 1 103 ? 10.797 -3.422 -6.165 1.00 91.00 103 SER A CA 1
ATOM 819 C C . SER A 1 103 ? 9.824 -4.430 -5.544 1.00 91.00 103 SER A C 1
ATOM 821 O O . SER A 1 103 ? 8.788 -4.064 -4.987 1.00 91.00 103 SER A O 1
ATOM 823 N N . GLY A 1 104 ? 10.172 -5.715 -5.620 1.00 91.69 104 GLY A N 1
ATOM 824 C CA . GLY A 1 104 ? 9.331 -6.819 -5.144 1.00 91.69 104 GLY A CA 1
ATOM 825 C C . GLY A 1 104 ? 8.265 -7.285 -6.142 1.00 91.69 104 GLY A C 1
ATOM 826 O O . GLY A 1 104 ? 7.673 -8.340 -5.928 1.00 91.69 104 GLY A O 1
ATOM 827 N N . GLY A 1 105 ? 8.068 -6.570 -7.254 1.00 93.44 105 GLY A N 1
ATOM 828 C CA . GLY A 1 105 ? 7.156 -6.952 -8.330 1.00 93.44 105 GLY A CA 1
ATOM 829 C C . GLY A 1 105 ? 5.681 -6.704 -8.006 1.00 93.44 105 GLY A C 1
ATOM 830 O O . GLY A 1 105 ? 5.326 -5.737 -7.322 1.00 93.44 105 GLY A O 1
ATOM 831 N N . SER A 1 106 ? 4.824 -7.581 -8.536 1.00 94.50 106 SER A N 1
ATOM 832 C CA . SER A 1 106 ? 3.367 -7.474 -8.428 1.00 94.50 106 SER A CA 1
ATOM 833 C C . SER A 1 106 ? 2.885 -7.490 -6.979 1.00 94.50 106 SER A C 1
ATOM 835 O O . SER A 1 106 ? 3.566 -7.963 -6.068 1.00 94.50 106 SER A O 1
ATOM 837 N N . TYR A 1 107 ? 1.676 -6.985 -6.755 1.00 92.75 107 TYR A N 1
ATOM 838 C CA . TYR A 1 107 ? 0.991 -7.081 -5.472 1.00 92.75 107 TYR A CA 1
ATOM 839 C C . TYR A 1 107 ? 0.966 -8.524 -4.952 1.00 92.75 107 TYR A C 1
ATOM 841 O O . TYR A 1 107 ? 1.365 -8.746 -3.813 1.00 92.75 107 TYR A O 1
ATOM 849 N N . VAL A 1 108 ? 0.584 -9.488 -5.798 1.00 93.44 108 VAL A N 1
ATOM 850 C CA . VAL A 1 108 ? 0.521 -10.914 -5.436 1.00 93.44 108 VAL A CA 1
ATOM 851 C C . VAL A 1 108 ? 1.894 -11.424 -5.008 1.00 93.44 108 VAL A C 1
ATOM 853 O O . VAL A 1 108 ? 2.029 -11.923 -3.897 1.00 93.44 108 VAL A O 1
ATOM 856 N N . LYS A 1 109 ? 2.938 -11.184 -5.811 1.00 94.38 109 LYS A N 1
ATOM 857 C CA . LYS A 1 109 ? 4.304 -11.617 -5.485 1.00 94.38 109 LYS A CA 1
ATOM 858 C C . LYS A 1 109 ? 4.809 -11.008 -4.178 1.00 94.38 109 LYS A C 1
ATOM 860 O O . LYS A 1 109 ? 5.468 -11.675 -3.387 1.00 94.38 109 LYS A O 1
ATOM 865 N N . ARG A 1 110 ? 4.506 -9.728 -3.936 1.00 92.75 110 ARG A N 1
ATOM 866 C CA . ARG A 1 110 ? 4.858 -9.065 -2.675 1.00 92.75 110 ARG A CA 1
ATOM 867 C C . ARG A 1 110 ? 4.110 -9.681 -1.494 1.00 92.75 110 ARG A C 1
ATOM 869 O O . ARG A 1 110 ? 4.708 -9.922 -0.453 1.00 92.75 110 ARG A O 1
ATOM 876 N N . PHE A 1 111 ? 2.824 -9.961 -1.659 1.00 92.12 111 PHE A N 1
ATOM 877 C CA . PHE A 1 111 ? 2.006 -10.568 -0.615 1.00 92.12 111 PHE A CA 1
ATOM 878 C C . PHE A 1 111 ? 2.449 -12.005 -0.287 1.00 92.12 111 PHE A C 1
ATOM 880 O O . PHE A 1 111 ? 2.514 -12.376 0.880 1.00 92.12 111 PHE A O 1
ATOM 887 N N . GLU A 1 112 ? 2.833 -12.788 -1.296 1.00 94.38 112 GLU A N 1
ATOM 888 C CA . GLU A 1 112 ? 3.377 -14.147 -1.141 1.00 94.38 112 GLU A CA 1
ATOM 889 C C . GLU A 1 112 ? 4.743 -14.176 -0.441 1.00 94.38 112 GLU A C 1
ATOM 891 O O . GLU A 1 112 ? 5.100 -15.172 0.181 1.00 94.38 112 GLU A O 1
ATOM 896 N N . ASN A 1 113 ? 5.504 -13.080 -0.501 1.00 95.12 113 ASN A N 1
ATOM 897 C CA . ASN A 1 113 ? 6.835 -12.975 0.102 1.00 95.12 113 ASN A CA 1
ATOM 898 C C . ASN A 1 113 ? 6.803 -12.511 1.572 1.00 95.12 113 ASN A C 1
ATOM 900 O O . ASN A 1 113 ? 7.823 -12.106 2.137 1.00 95.12 113 ASN A O 1
ATOM 904 N N . ILE A 1 114 ? 5.630 -12.516 2.202 1.00 94.12 114 ILE A N 1
ATOM 905 C CA . ILE A 1 114 ? 5.484 -12.195 3.619 1.00 94.12 114 ILE A CA 1
ATOM 906 C C . ILE A 1 114 ? 5.861 -13.431 4.438 1.00 94.12 114 ILE A C 1
ATOM 908 O O . ILE A 1 114 ? 5.181 -14.452 4.388 1.00 94.12 114 ILE A O 1
ATOM 912 N N . ALA A 1 115 ? 6.935 -13.320 5.219 1.00 94.81 115 ALA A N 1
ATOM 913 C CA . ALA A 1 115 ? 7.457 -14.426 6.021 1.00 94.81 115 ALA A CA 1
ATOM 914 C C . ALA A 1 115 ? 6.815 -14.499 7.413 1.00 94.81 115 ALA A C 1
ATOM 916 O O . ALA A 1 115 ? 6.611 -15.583 7.954 1.00 94.81 115 ALA A O 1
ATOM 917 N N . VAL A 1 116 ? 6.506 -13.344 8.010 1.00 93.69 116 VAL A N 1
ATOM 918 C CA . VAL A 1 116 ? 5.951 -13.251 9.367 1.00 93.69 116 VAL A CA 1
ATOM 919 C C . VAL A 1 116 ? 4.942 -12.109 9.473 1.00 93.69 116 VAL A C 1
ATOM 921 O O . VAL A 1 116 ? 5.119 -11.040 8.882 1.00 93.69 116 VAL A O 1
ATOM 924 N N . TRP A 1 117 ? 3.891 -12.324 10.263 1.00 93.38 117 TRP A N 1
ATOM 925 C CA . TRP A 1 117 ? 2.800 -11.370 10.467 1.00 93.38 117 TRP A CA 1
ATOM 926 C C . TRP A 1 117 ? 2.762 -10.874 11.904 1.00 93.38 117 TRP A C 1
ATOM 928 O O . TRP A 1 117 ? 2.690 -11.676 12.829 1.00 93.38 117 TRP A O 1
ATOM 938 N N . ASN A 1 118 ? 2.746 -9.550 12.089 1.00 88.19 118 ASN A N 1
ATOM 939 C CA . ASN A 1 118 ? 2.529 -8.894 13.390 1.00 88.19 118 ASN A CA 1
ATOM 940 C C . ASN A 1 118 ? 3.460 -9.363 14.530 1.00 88.19 118 ASN A C 1
ATOM 942 O O . ASN A 1 118 ? 3.172 -9.132 15.700 1.00 88.19 118 ASN A O 1
ATOM 946 N N . THR A 1 119 ? 4.590 -9.991 14.204 1.00 88.38 119 THR A N 1
ATOM 947 C CA . THR A 1 119 ? 5.590 -10.432 15.179 1.00 88.38 119 THR A CA 1
ATOM 948 C C . THR A 1 119 ? 6.695 -9.393 15.290 1.00 88.38 119 THR A C 1
ATOM 950 O O . THR A 1 119 ? 7.184 -8.875 14.284 1.00 88.38 119 THR A O 1
ATOM 953 N N . VAL A 1 120 ? 7.099 -9.087 16.514 1.00 85.38 120 VAL A N 1
ATOM 954 C CA . VAL A 1 120 ? 8.290 -8.288 16.813 1.00 85.38 120 VAL A CA 1
ATOM 955 C C . VAL A 1 120 ? 9.243 -9.129 17.651 1.00 85.38 120 VAL A C 1
ATOM 957 O O . VAL A 1 120 ? 8.815 -10.079 18.299 1.00 85.38 120 VAL A O 1
ATOM 960 N N . MET A 1 121 ? 10.533 -8.807 17.605 1.00 88.19 121 MET A N 1
ATOM 961 C CA . MET A 1 121 ? 11.524 -9.448 18.470 1.00 88.19 121 MET A CA 1
ATOM 962 C C . MET A 1 121 ? 11.316 -9.044 19.935 1.00 88.19 121 MET A C 1
ATOM 964 O O . MET A 1 121 ? 10.855 -7.933 20.199 1.00 88.19 121 MET A O 1
ATOM 968 N N . ASP A 1 122 ? 11.720 -9.893 20.877 1.00 91.81 122 ASP A N 1
ATOM 969 C CA . ASP A 1 122 ? 11.536 -9.644 22.317 1.00 91.81 122 ASP A CA 1
ATOM 970 C C . ASP A 1 122 ? 12.169 -8.319 22.772 1.00 91.81 122 ASP A C 1
ATOM 972 O O . ASP A 1 122 ? 11.645 -7.620 23.634 1.00 91.81 122 ASP A O 1
ATOM 976 N N . GLN A 1 123 ? 13.283 -7.923 22.150 1.00 93.19 123 GLN A N 1
ATOM 977 C CA . GLN A 1 123 ? 14.003 -6.684 22.450 1.00 93.19 123 GLN A CA 1
ATOM 978 C C . GLN A 1 123 ? 13.548 -5.487 21.594 1.00 93.19 123 GLN A C 1
ATOM 980 O O . GLN A 1 123 ? 14.284 -4.503 21.480 1.00 93.19 123 GLN A O 1
ATOM 985 N N . TYR A 1 124 ? 12.374 -5.547 20.955 1.00 88.88 124 TYR A N 1
ATOM 986 C CA . TYR A 1 124 ? 11.916 -4.512 20.021 1.00 88.88 124 TYR A CA 1
ATOM 987 C C . TYR A 1 124 ? 11.920 -3.108 20.639 1.00 88.88 124 TYR A C 1
ATOM 989 O O . TYR A 1 124 ? 12.527 -2.200 20.073 1.00 88.88 124 TYR A O 1
ATOM 997 N N . GLU A 1 125 ? 11.343 -2.936 21.830 1.00 89.62 125 GLU A N 1
ATOM 998 C CA . GLU A 1 125 ? 11.310 -1.637 22.518 1.00 89.62 125 GLU A CA 1
ATOM 999 C C . GLU A 1 125 ? 12.716 -1.096 22.811 1.00 89.62 125 GLU A C 1
ATOM 1001 O O . GLU A 1 125 ? 13.006 0.074 22.552 1.00 89.62 125 GLU A O 1
ATOM 1006 N N . TYR A 1 126 ? 13.622 -1.961 23.276 1.00 92.62 126 TYR A N 1
ATOM 1007 C CA . TYR A 1 126 ? 15.011 -1.585 23.534 1.00 92.62 126 TYR A CA 1
ATOM 1008 C C . TYR A 1 126 ? 15.719 -1.120 22.254 1.00 92.62 126 TYR A C 1
ATOM 1010 O O . TYR A 1 126 ? 16.413 -0.101 22.259 1.00 92.62 126 TYR A O 1
ATOM 1018 N N . SER A 1 127 ? 15.509 -1.827 21.140 1.00 92.56 127 SER A N 1
ATOM 1019 C CA . SER A 1 127 ? 16.115 -1.471 19.853 1.00 92.56 127 SER A CA 1
ATOM 1020 C C . SER A 1 127 ? 15.655 -0.110 19.332 1.00 92.56 127 SER A C 1
ATOM 1022 O O . SER A 1 127 ? 16.469 0.633 18.790 1.00 92.56 127 SER A O 1
ATOM 1024 N N . LEU A 1 128 ? 14.387 0.258 19.554 1.00 89.75 128 LEU A N 1
ATOM 1025 C CA . LEU A 1 128 ? 13.863 1.568 19.164 1.00 89.75 128 LEU A CA 1
ATOM 1026 C C . LEU A 1 128 ? 14.558 2.700 19.925 1.00 89.75 128 LEU A C 1
ATOM 1028 O O . LEU A 1 128 ? 14.926 3.711 19.325 1.00 89.75 128 LEU A O 1
ATOM 1032 N N . LEU A 1 129 ? 14.779 2.520 21.230 1.00 91.06 129 LEU A N 1
ATOM 1033 C CA . LEU A 1 129 ? 15.506 3.495 22.041 1.00 91.06 129 LEU A CA 1
ATOM 1034 C C . LEU A 1 129 ? 16.959 3.631 21.568 1.00 91.06 129 LEU A C 1
ATOM 1036 O O . LEU A 1 129 ? 17.432 4.744 21.356 1.00 91.06 129 LEU A O 1
ATOM 1040 N N . LYS A 1 130 ? 17.648 2.511 21.317 1.00 93.38 130 LYS A N 1
ATOM 1041 C CA . LYS A 1 130 ? 19.041 2.530 20.839 1.00 93.38 130 LYS A CA 1
ATOM 1042 C C . LYS A 1 130 ? 19.210 3.069 19.429 1.00 93.38 130 LYS A C 1
ATOM 1044 O O . LYS A 1 130 ? 20.211 3.723 19.155 1.00 93.38 130 LYS A O 1
ATOM 1049 N N . TRP A 1 131 ? 18.228 2.868 18.560 1.00 91.56 131 TRP A N 1
ATOM 1050 C CA . TRP A 1 131 ? 18.216 3.507 17.251 1.00 91.56 131 TRP A CA 1
ATOM 1051 C C . TRP A 1 131 ? 18.173 5.034 17.368 1.00 91.56 131 TRP A C 1
ATOM 1053 O O . TRP A 1 131 ? 18.907 5.730 16.671 1.00 91.56 131 TRP A O 1
ATOM 1063 N N . LYS A 1 132 ? 17.358 5.563 18.289 1.00 89.31 132 LYS A N 1
ATOM 1064 C CA . LYS A 1 132 ? 17.320 7.002 18.561 1.00 89.31 132 LYS A CA 1
ATOM 1065 C C . LYS A 1 132 ? 18.657 7.513 19.105 1.00 89.31 132 LYS A C 1
ATOM 1067 O O . LYS A 1 132 ? 19.109 8.554 18.643 1.00 89.31 132 LYS A O 1
ATOM 1072 N N . ASP A 1 133 ? 19.282 6.784 20.032 1.00 93.38 133 ASP A N 1
ATOM 1073 C CA . ASP A 1 133 ? 20.617 7.127 20.546 1.00 93.38 133 ASP A CA 1
ATOM 1074 C C . ASP A 1 133 ? 21.647 7.196 19.401 1.00 93.38 133 ASP A C 1
ATOM 1076 O O . ASP A 1 133 ? 22.420 8.144 19.330 1.00 93.38 133 ASP A O 1
ATOM 1080 N N . PHE A 1 134 ? 21.621 6.226 18.477 1.00 93.00 134 PHE A N 1
ATOM 1081 C CA . PHE A 1 134 ? 22.519 6.176 17.318 1.00 93.00 134 PHE A CA 1
ATOM 1082 C C . PHE A 1 134 ? 22.324 7.349 16.351 1.00 93.00 134 PHE A C 1
ATOM 1084 O O . PHE A 1 134 ? 23.303 7.911 15.881 1.00 93.00 134 PHE A O 1
ATOM 1091 N N . LEU A 1 135 ? 21.078 7.739 16.060 1.00 90.62 135 LEU A N 1
ATOM 1092 C CA . LEU A 1 135 ? 20.790 8.864 15.159 1.00 90.62 135 LEU A CA 1
ATOM 1093 C C . LEU A 1 135 ? 21.180 10.238 15.732 1.00 90.62 135 LEU A C 1
ATOM 1095 O O . LEU A 1 135 ? 21.256 11.203 14.973 1.00 90.62 135 LEU A O 1
ATOM 1099 N N . LEU A 1 136 ? 21.340 10.347 17.054 1.00 90.44 136 LEU A N 1
ATOM 1100 C CA . LEU A 1 136 ? 21.706 11.588 17.747 1.00 90.44 136 LEU A CA 1
ATOM 1101 C C . LEU A 1 136 ? 23.217 11.725 18.003 1.00 90.44 136 LEU A C 1
ATOM 1103 O O . LEU A 1 136 ? 23.636 12.786 18.468 1.00 90.44 136 LEU A O 1
ATOM 1107 N N . ALA A 1 137 ? 23.997 10.672 17.747 1.00 70.56 137 ALA A N 1
ATOM 1108 C CA . ALA A 1 137 ? 25.456 10.653 17.861 1.00 70.56 137 ALA A CA 1
ATOM 1109 C C . ALA A 1 137 ? 26.124 11.111 16.556 1.00 70.56 137 ALA A C 1
ATOM 1111 O O . ALA A 1 137 ? 27.176 11.782 16.659 1.00 70.56 137 ALA A O 1
#

Mean predicted aligned error: 4.75 Å